Protein AF-A0A9Q4B4J3-F1 (afdb_monomer)

Foldseek 3Di:
DDDDDDDDDDDDPPPPPPPPPPPPVPPPPPQAPLLVVVVVVCVVPVPWKWKQALSWIWTWDPPDDDPDDPVQWAWPDWQQEADDSNDDRHGTHIPPDDGGFIWTDNDPVNQWIWTDPPPDIIITGTDDDD

Structure (mmCIF, N/CA/C/O backbone):
data_AF-A0A9Q4B4J3-F1
#
_entry.id   AF-A0A9Q4B4J3-F1
#
loop_
_atom_site.group_PDB
_atom_site.id
_atom_site.type_symbol
_atom_site.label_atom_id
_atom_site.label_alt_id
_atom_site.label_comp_id
_atom_site.label_asym_id
_atom_site.label_entity_id
_atom_site.label_seq_id
_atom_site.pdbx_PDB_ins_code
_atom_site.Cartn_x
_atom_site.Cartn_y
_atom_site.Cartn_z
_atom_site.occupancy
_atom_site.B_iso_or_equiv
_atom_site.auth_seq_id
_atom_site.auth_comp_id
_atom_site.auth_asym_id
_atom_site.auth_atom_id
_atom_site.pdbx_PDB_model_num
ATOM 1 N N . MET A 1 1 ? 53.260 -66.935 -38.657 1.00 41.00 1 MET A N 1
ATOM 2 C CA . MET A 1 1 ? 53.908 -65.736 -38.081 1.00 41.00 1 MET A CA 1
ATOM 3 C C . MET A 1 1 ? 52.881 -64.609 -38.020 1.00 41.00 1 MET A C 1
ATOM 5 O O . MET A 1 1 ? 52.267 -64.363 -39.042 1.00 41.00 1 MET A O 1
ATOM 9 N N . LYS A 1 2 ? 52.752 -63.966 -36.843 1.00 44.94 2 LYS A N 1
ATOM 10 C CA . LYS A 1 2 ? 52.129 -62.647 -36.547 1.00 44.94 2 LYS A CA 1
ATOM 11 C C . LYS A 1 2 ? 50.600 -62.554 -36.775 1.00 44.94 2 LYS A C 1
ATOM 13 O O . LYS A 1 2 ? 50.148 -62.479 -37.902 1.00 44.94 2 LYS A O 1
ATOM 18 N N . LYS A 1 3 ? 49.765 -62.813 -35.758 1.00 45.50 3 LYS A N 1
ATOM 19 C CA . LYS A 1 3 ? 49.345 -61.945 -34.624 1.00 45.50 3 LYS A CA 1
ATOM 20 C C . LYS A 1 3 ? 48.392 -60.801 -35.029 1.00 45.50 3 LYS A C 1
ATOM 22 O O . LYS A 1 3 ? 48.842 -59.808 -35.576 1.00 45.50 3 LYS A O 1
ATOM 27 N N . THR A 1 4 ? 47.117 -61.000 -34.658 1.00 48.94 4 THR A N 1
ATOM 28 C CA . THR A 1 4 ? 46.182 -60.060 -33.993 1.00 48.94 4 THR A CA 1
ATOM 29 C C . THR A 1 4 ? 46.006 -58.642 -34.547 1.00 48.94 4 THR A C 1
ATOM 31 O O . THR A 1 4 ? 46.937 -57.854 -34.478 1.00 48.94 4 THR A O 1
ATOM 34 N N . LEU A 1 5 ? 44.769 -58.277 -34.898 1.00 48.84 5 LEU A N 1
ATOM 35 C CA . LEU A 1 5 ? 43.902 -57.293 -34.206 1.00 48.84 5 LEU A CA 1
ATOM 36 C C . LEU A 1 5 ? 42.670 -57.056 -35.120 1.00 48.84 5 LEU A C 1
ATOM 38 O O . LEU A 1 5 ? 42.840 -56.869 -36.314 1.00 48.84 5 LEU A O 1
ATOM 42 N N . LEU A 1 6 ? 41.424 -57.291 -34.697 1.00 44.53 6 LEU A N 1
ATOM 43 C CA . LEU A 1 6 ? 40.612 -56.479 -33.777 1.00 44.53 6 LEU A CA 1
ATOM 44 C C . LEU A 1 6 ? 40.018 -55.234 -34.480 1.00 44.53 6 LEU A C 1
ATOM 46 O O . LEU A 1 6 ? 40.695 -54.231 -34.642 1.00 44.53 6 LEU A O 1
ATOM 50 N N . VAL A 1 7 ? 38.714 -55.354 -34.781 1.00 49.62 7 VAL A N 1
ATOM 51 C CA . VAL A 1 7 ? 37.651 -54.342 -34.583 1.00 49.62 7 VAL A CA 1
ATOM 52 C C . VAL A 1 7 ? 37.558 -53.156 -35.552 1.00 49.62 7 VAL A C 1
ATOM 54 O O . VAL A 1 7 ? 38.538 -52.597 -36.019 1.00 49.62 7 VAL A O 1
ATOM 57 N N . SER A 1 8 ? 36.301 -52.726 -35.706 1.00 47.81 8 SER A N 1
ATOM 58 C CA . SER A 1 8 ? 35.853 -51.382 -36.084 1.00 47.81 8 SER A CA 1
ATOM 59 C C . SER A 1 8 ? 35.855 -51.030 -37.563 1.00 47.81 8 SER A C 1
ATOM 61 O O . SER A 1 8 ? 36.868 -50.631 -38.120 1.00 47.81 8 SER A O 1
ATOM 63 N N . CYS A 1 9 ? 34.664 -51.016 -38.158 1.00 49.53 9 CYS A N 1
ATOM 64 C CA . CYS A 1 9 ? 33.992 -49.759 -38.510 1.00 49.53 9 CYS A CA 1
ATOM 65 C C . CYS A 1 9 ? 32.661 -50.081 -39.205 1.00 49.53 9 CYS A C 1
ATOM 67 O O . CYS A 1 9 ? 32.624 -50.856 -40.150 1.00 49.53 9 CYS A O 1
ATOM 69 N N . LEU A 1 10 ? 31.553 -49.605 -38.631 1.00 48.97 10 LEU A N 1
ATOM 70 C CA . LEU A 1 10 ? 30.846 -48.413 -39.125 1.00 48.97 10 LEU A CA 1
ATOM 71 C C . LEU A 1 10 ? 29.947 -48.831 -40.301 1.00 48.97 10 LEU A C 1
ATOM 73 O O . LEU A 1 10 ? 30.428 -49.153 -41.373 1.00 48.97 10 LEU A O 1
ATOM 77 N N . ILE A 1 11 ? 28.636 -48.938 -40.108 1.00 59.81 11 ILE A N 1
ATOM 78 C CA . ILE A 1 11 ? 27.769 -47.770 -40.273 1.00 59.81 11 ILE A CA 1
ATOM 79 C C . ILE A 1 11 ? 26.711 -47.705 -39.168 1.00 59.81 11 ILE A C 1
ATOM 81 O O . ILE A 1 11 ? 25.963 -48.648 -38.915 1.00 59.81 11 ILE A O 1
ATOM 85 N N . LEU A 1 12 ? 26.687 -46.534 -38.532 1.00 51.12 12 LEU A N 1
ATOM 86 C CA . LEU A 1 12 ? 25.677 -46.062 -37.605 1.00 51.12 12 LEU A CA 1
ATOM 87 C C . LEU A 1 12 ? 24.354 -45.840 -38.343 1.00 51.12 12 LEU A C 1
ATOM 89 O O . LEU A 1 12 ? 24.308 -45.129 -39.342 1.00 51.12 12 LEU A O 1
ATOM 93 N N . GLY A 1 13 ? 23.276 -46.369 -37.775 1.00 56.06 13 GLY A N 1
ATOM 94 C CA . GLY A 1 13 ? 21.900 -45.987 -38.078 1.00 56.06 13 GLY A CA 1
ATOM 95 C C . GLY A 1 13 ? 21.178 -45.544 -36.809 1.00 56.06 13 GLY A C 1
ATOM 96 O O . GLY A 1 13 ? 20.092 -46.030 -36.525 1.00 56.06 13 GLY A O 1
ATOM 97 N N . LEU A 1 14 ? 21.806 -44.680 -36.006 1.00 51.66 14 LEU A N 1
ATOM 98 C CA . LEU A 1 14 ? 21.144 -43.973 -34.910 1.00 51.66 14 LEU A CA 1
ATOM 99 C C . LEU A 1 14 ? 20.780 -42.574 -35.406 1.00 51.66 14 LEU A C 1
ATOM 101 O O . LEU A 1 14 ? 21.506 -41.610 -35.185 1.00 51.66 14 LEU A O 1
ATOM 105 N N . LEU A 1 15 ? 19.639 -42.471 -36.084 1.00 50.75 15 LEU A N 1
ATOM 106 C CA . LEU A 1 15 ? 18.914 -41.208 -36.194 1.00 50.75 15 LEU A CA 1
ATOM 107 C C . LEU A 1 15 ? 18.169 -40.980 -34.873 1.00 50.75 15 LEU A C 1
ATOM 109 O O . LEU A 1 15 ? 16.951 -41.106 -34.794 1.00 50.75 15 LEU A O 1
ATOM 113 N N . VAL A 1 16 ? 18.920 -40.660 -33.818 1.00 55.50 16 VAL A N 1
ATOM 114 C CA . VAL A 1 16 ? 18.381 -39.859 -32.717 1.00 55.50 16 VAL A CA 1
ATOM 115 C C . VAL A 1 16 ? 18.402 -38.426 -33.222 1.00 55.50 16 VAL A C 1
ATOM 117 O O . VAL A 1 16 ? 19.441 -37.769 -33.247 1.00 55.50 16 VAL A O 1
ATOM 120 N N . GLY A 1 17 ? 17.251 -37.967 -33.706 1.00 46.19 17 GLY A N 1
ATOM 121 C CA . GLY A 1 17 ? 17.017 -36.549 -33.910 1.00 46.19 17 GLY A CA 1
ATOM 122 C C . GLY A 1 17 ? 17.050 -35.855 -32.554 1.00 46.19 17 GLY A C 1
ATOM 123 O O . GLY A 1 17 ? 16.039 -35.805 -31.860 1.00 46.19 17 GLY A O 1
ATOM 124 N N . CYS A 1 18 ? 18.213 -35.318 -32.185 1.00 53.47 18 CYS A N 1
ATOM 125 C CA . CYS A 1 18 ? 18.294 -34.174 -31.290 1.00 53.47 18 CYS A CA 1
ATOM 126 C C . CYS A 1 18 ? 17.578 -33.016 -31.982 1.00 53.47 18 CYS A C 1
ATOM 128 O O . CYS A 1 18 ? 18.182 -32.306 -32.782 1.00 53.47 18 CYS A O 1
ATOM 130 N N . ASN A 1 19 ? 16.305 -32.797 -31.665 1.00 45.69 19 ASN A N 1
ATOM 131 C CA . ASN A 1 19 ? 15.784 -31.444 -31.740 1.00 45.69 19 ASN A CA 1
ATOM 132 C C . ASN A 1 19 ? 16.121 -30.754 -30.416 1.00 45.69 19 ASN A C 1
ATOM 134 O O . ASN A 1 19 ? 15.272 -30.594 -29.544 1.00 45.69 19 ASN A O 1
ATOM 138 N N . THR A 1 20 ? 17.388 -30.354 -30.274 1.00 54.62 20 THR A N 1
ATOM 139 C CA . THR A 1 20 ? 17.777 -29.240 -29.402 1.00 54.62 20 THR A CA 1
ATOM 140 C C . THR A 1 20 ? 17.283 -27.964 -30.081 1.00 54.62 20 THR A C 1
ATOM 142 O O . THR A 1 20 ? 18.046 -27.164 -30.615 1.00 54.62 20 THR A O 1
ATOM 145 N N . GLY A 1 21 ? 15.962 -27.823 -30.116 1.00 42.78 21 GLY A N 1
ATOM 146 C CA . GLY A 1 21 ? 15.284 -26.563 -30.330 1.00 42.78 21 GLY A CA 1
ATOM 147 C C . GLY A 1 21 ? 15.223 -25.907 -28.971 1.00 42.78 21 GLY A C 1
ATOM 148 O O . GLY A 1 21 ? 14.343 -26.200 -28.173 1.00 42.78 21 GLY A O 1
ATOM 149 N N . ASN A 1 22 ? 16.242 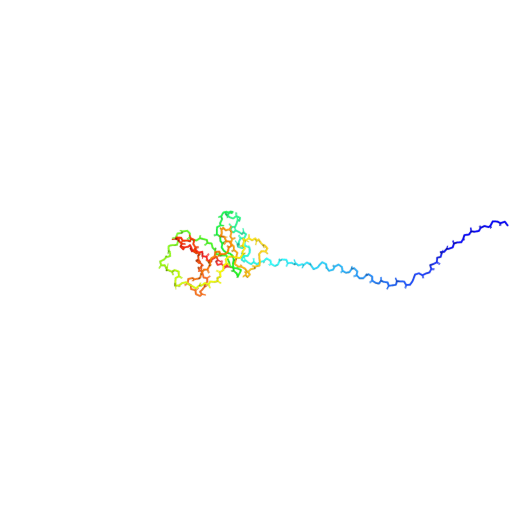-25.109 -28.697 1.00 49.31 22 ASN A N 1
ATOM 150 C CA . ASN A 1 22 ? 16.371 -24.240 -27.549 1.00 49.31 22 ASN A CA 1
ATOM 151 C C . ASN A 1 22 ? 15.170 -23.277 -27.503 1.00 49.31 22 ASN A C 1
ATOM 153 O 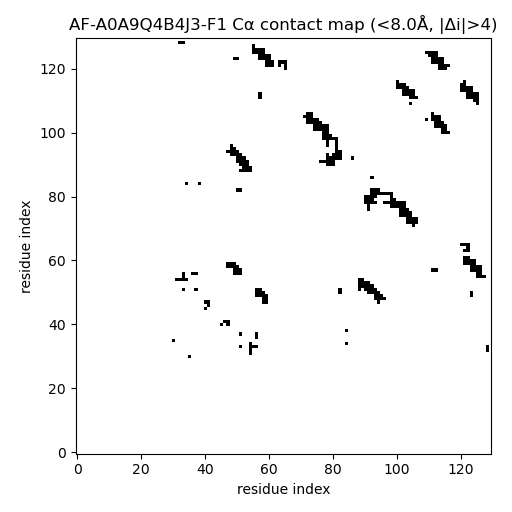O . ASN A 1 22 ? 15.286 -22.128 -27.922 1.00 49.31 22 ASN A O 1
ATOM 157 N N . THR A 1 23 ? 14.019 -23.729 -27.003 1.00 44.62 23 THR A N 1
ATOM 158 C CA . THR A 1 23 ? 12.978 -22.841 -26.490 1.00 44.62 23 THR A CA 1
ATOM 159 C C . THR A 1 23 ? 13.483 -22.355 -25.143 1.00 44.62 23 THR A C 1
ATOM 161 O O . THR A 1 23 ? 13.089 -22.839 -24.085 1.00 44.62 23 THR A O 1
ATOM 164 N N . LYS A 1 24 ? 14.410 -21.395 -25.191 1.00 45.50 24 LYS A N 1
ATOM 165 C CA . LYS A 1 24 ? 14.338 -20.325 -24.210 1.00 45.50 24 LYS A CA 1
ATOM 166 C C . LYS A 1 24 ? 12.973 -19.714 -24.462 1.00 45.50 24 LYS A C 1
ATOM 168 O O . LYS A 1 24 ? 12.780 -19.003 -25.443 1.00 45.50 24 LYS A O 1
ATOM 173 N N . THR A 1 25 ? 12.003 -20.144 -23.671 1.00 41.56 25 THR A N 1
ATOM 174 C CA . THR A 1 25 ? 10.888 -19.285 -23.337 1.00 41.56 25 THR A CA 1
ATOM 175 C C . THR A 1 25 ? 11.576 -18.056 -22.760 1.00 41.56 25 THR A C 1
ATOM 177 O O . THR A 1 25 ? 12.077 -18.094 -21.641 1.00 41.56 25 THR A O 1
ATOM 180 N N . ASP A 1 26 ? 11.775 -17.036 -23.595 1.00 46.72 26 ASP A N 1
ATOM 181 C CA . ASP A 1 26 ? 11.853 -1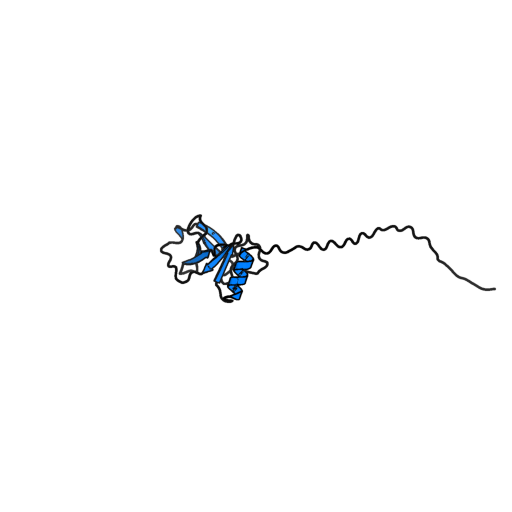5.677 -23.093 1.00 46.72 26 ASP A CA 1
ATOM 182 C C . ASP A 1 26 ? 10.505 -15.483 -22.403 1.00 46.72 26 ASP A C 1
ATOM 184 O O . ASP A 1 26 ? 9.495 -15.169 -23.036 1.00 46.72 26 ASP A O 1
ATOM 188 N N . GLU A 1 27 ? 10.460 -15.818 -21.117 1.00 45.59 27 GLU A N 1
ATOM 189 C CA . GLU A 1 27 ? 9.444 -15.332 -20.202 1.00 45.59 27 GLU A CA 1
ATOM 190 C C . GLU A 1 27 ? 9.706 -13.832 -20.113 1.00 45.59 27 GLU A C 1
ATOM 192 O O . GLU A 1 27 ? 10.431 -13.347 -19.250 1.00 45.59 27 GLU A O 1
ATOM 197 N N . GLY A 1 28 ? 9.247 -13.107 -21.136 1.00 45.44 28 GLY A N 1
ATOM 198 C CA . GLY A 1 28 ? 9.280 -11.660 -21.150 1.00 45.44 28 GLY A CA 1
ATOM 199 C C . GLY A 1 28 ? 8.487 -11.205 -19.943 1.00 45.44 28 GLY A C 1
ATOM 200 O O . GLY A 1 28 ? 7.269 -11.359 -19.930 1.00 45.44 28 GLY A O 1
ATOM 201 N N . VAL A 1 29 ? 9.185 -10.707 -18.924 1.00 55.66 29 VAL A N 1
ATOM 202 C CA . VAL A 1 29 ? 8.565 -10.028 -17.792 1.00 55.66 29 VAL A CA 1
ATOM 203 C C . VAL A 1 29 ? 7.772 -8.873 -18.391 1.00 55.66 29 VAL A C 1
ATOM 205 O O . VAL A 1 29 ? 8.342 -7.914 -18.915 1.00 55.66 29 VAL A O 1
ATOM 208 N N . THR A 1 30 ? 6.451 -9.016 -18.432 1.00 71.19 30 THR A N 1
ATOM 209 C CA . THR A 1 30 ? 5.554 -7.943 -18.843 1.00 71.19 30 THR A CA 1
ATOM 210 C C . THR A 1 30 ? 5.533 -6.935 -17.710 1.00 71.19 30 THR A C 1
ATOM 212 O O . THR A 1 30 ? 4.768 -7.102 -16.768 1.00 71.19 30 THR A O 1
ATOM 215 N N . ILE A 1 31 ? 6.414 -5.936 -17.792 1.00 82.12 31 ILE A N 1
ATOM 216 C CA . ILE A 1 31 ? 6.412 -4.804 -16.868 1.00 82.12 31 ILE A CA 1
ATOM 217 C C . ILE A 1 31 ? 5.110 -4.035 -17.086 1.00 82.12 31 ILE A C 1
ATOM 219 O O . ILE A 1 31 ? 4.788 -3.673 -18.224 1.00 82.12 31 ILE A O 1
ATOM 223 N N . THR A 1 32 ? 4.360 -3.816 -16.015 1.00 90.25 32 THR A N 1
ATOM 224 C CA . THR A 1 32 ? 3.085 -3.099 -16.062 1.00 90.25 32 THR A CA 1
ATOM 225 C C . THR A 1 32 ? 3.248 -1.608 -15.784 1.00 90.25 32 THR A C 1
ATOM 227 O O . THR A 1 32 ? 4.299 -1.156 -15.325 1.00 90.25 32 THR A O 1
ATOM 230 N N . THR A 1 33 ? 2.219 -0.816 -16.089 1.00 91.81 33 THR A N 1
ATOM 231 C CA . THR A 1 33 ? 2.247 0.636 -15.860 1.00 91.81 33 THR A CA 1
ATOM 232 C C . THR A 1 33 ? 2.429 0.950 -14.378 1.00 91.81 33 THR A C 1
ATOM 234 O O . THR A 1 33 ? 3.263 1.785 -14.033 1.00 91.81 33 THR A O 1
ATOM 237 N N . GLY A 1 34 ? 1.725 0.243 -13.493 1.00 93.31 34 GLY A N 1
ATOM 238 C CA . GLY A 1 34 ? 1.858 0.429 -12.055 1.00 93.31 34 GLY A CA 1
ATOM 239 C C . GLY A 1 34 ? 3.249 0.081 -11.533 1.00 93.31 34 GLY A C 1
ATOM 240 O O . GLY A 1 34 ? 3.781 0.818 -10.707 1.00 93.31 34 GLY A O 1
ATOM 241 N N . GLN A 1 35 ? 3.885 -0.971 -12.059 1.00 93.75 35 GLN A N 1
ATOM 242 C CA . GLN A 1 35 ? 5.281 -1.286 -11.732 1.00 93.75 35 GLN A CA 1
ATOM 243 C C . GLN A 1 35 ? 6.230 -0.162 -12.171 1.00 93.75 35 GLN A C 1
ATOM 245 O O . GLN A 1 35 ? 7.112 0.217 -11.409 1.00 93.75 35 GLN A O 1
ATOM 250 N N . ILE A 1 36 ? 6.029 0.428 -13.356 1.00 93.94 36 ILE A N 1
ATOM 251 C CA . ILE A 1 36 ? 6.819 1.592 -13.802 1.00 93.94 36 ILE A CA 1
ATOM 252 C C . ILE A 1 36 ? 6.644 2.762 -12.830 1.00 93.94 36 ILE A C 1
ATOM 254 O O . ILE A 1 36 ? 7.635 3.337 -12.390 1.00 93.94 36 ILE A O 1
ATOM 258 N N . ILE A 1 37 ? 5.405 3.087 -12.451 1.00 95.69 37 ILE A N 1
ATOM 259 C CA . ILE A 1 37 ? 5.116 4.177 -11.508 1.00 95.69 37 ILE A CA 1
ATOM 260 C C . ILE A 1 37 ? 5.769 3.906 -10.147 1.00 95.69 37 ILE A C 1
ATOM 262 O O . ILE A 1 37 ? 6.334 4.821 -9.550 1.00 95.69 37 ILE A O 1
ATOM 266 N N . ALA A 1 38 ? 5.714 2.669 -9.652 1.00 95.62 38 ALA A N 1
ATOM 267 C CA . ALA A 1 38 ? 6.309 2.289 -8.375 1.00 95.62 38 ALA A CA 1
ATOM 268 C C . ALA A 1 38 ? 7.834 2.478 -8.381 1.00 95.62 38 ALA A C 1
ATOM 270 O O . ALA A 1 38 ? 8.382 3.077 -7.453 1.00 95.62 38 ALA A O 1
ATOM 271 N N . GLU A 1 39 ? 8.511 2.043 -9.449 1.00 95.19 39 GLU A N 1
ATOM 272 C CA . GLU A 1 39 ? 9.950 2.273 -9.623 1.00 95.19 39 GLU A CA 1
ATOM 273 C C . GLU A 1 39 ? 10.271 3.771 -9.733 1.00 95.19 39 GLU A C 1
ATOM 275 O O . GLU A 1 39 ? 11.204 4.245 -9.089 1.00 95.19 39 GLU A O 1
ATOM 280 N N . GLU A 1 40 ? 9.465 4.553 -10.458 1.00 95.38 40 GLU A N 1
ATOM 281 C CA . GLU A 1 40 ? 9.633 6.010 -10.526 1.00 95.38 40 GLU A CA 1
ATOM 282 C C . GLU A 1 40 ? 9.499 6.675 -9.145 1.00 95.38 40 GLU A C 1
ATOM 284 O O . GLU A 1 40 ? 10.267 7.586 -8.827 1.00 95.38 40 GLU A O 1
ATOM 289 N N . GLN A 1 41 ? 8.567 6.224 -8.295 1.00 96.38 41 GLN A N 1
ATOM 290 C CA . GLN A 1 41 ? 8.451 6.739 -6.925 1.00 96.38 41 GLN A CA 1
ATOM 291 C C . GLN A 1 41 ? 9.696 6.420 -6.088 1.00 96.38 41 GLN A C 1
ATOM 293 O O . GLN A 1 41 ? 10.165 7.291 -5.351 1.00 96.38 41 GLN A O 1
ATOM 298 N N . LEU A 1 42 ? 10.258 5.214 -6.218 1.00 96.50 42 LEU A N 1
ATOM 299 C CA . LEU A 1 42 ? 11.493 4.818 -5.529 1.00 96.50 42 LEU A CA 1
ATOM 300 C C . LEU A 1 42 ? 12.713 5.602 -6.025 1.00 96.50 42 LEU A C 1
ATOM 302 O O . LEU A 1 42 ? 13.560 5.990 -5.217 1.00 96.50 42 LEU A O 1
ATOM 306 N N . ASP A 1 43 ? 12.791 5.875 -7.326 1.00 96.75 43 ASP A N 1
ATOM 307 C CA . ASP A 1 43 ? 13.855 6.682 -7.928 1.00 96.75 43 ASP A CA 1
ATOM 308 C C . ASP A 1 43 ? 13.789 8.147 -7.469 1.00 96.75 43 ASP A C 1
ATOM 310 O O . ASP A 1 43 ? 14.823 8.782 -7.231 1.00 96.75 43 ASP A O 1
ATOM 314 N N . LEU A 1 44 ? 12.578 8.695 -7.323 1.00 96.12 44 LEU A N 1
ATOM 315 C CA . LEU A 1 44 ? 12.357 10.048 -6.806 1.00 96.12 44 LEU A CA 1
ATOM 316 C C . LEU A 1 44 ? 12.668 10.147 -5.309 1.00 96.12 44 LEU A C 1
ATOM 318 O O . LEU A 1 44 ? 13.272 11.128 -4.864 1.00 96.12 44 LEU A O 1
ATOM 322 N N . ASN A 1 45 ? 12.249 9.152 -4.529 1.00 96.19 45 ASN A N 1
ATOM 323 C CA . ASN A 1 45 ? 12.477 9.074 -3.095 1.00 96.19 45 ASN A CA 1
ATOM 324 C C . ASN A 1 45 ? 12.566 7.610 -2.646 1.00 96.19 45 ASN A C 1
ATOM 326 O O . ASN A 1 45 ? 11.548 6.952 -2.462 1.00 96.19 45 ASN A O 1
ATOM 330 N N . SER A 1 46 ? 13.773 7.128 -2.340 1.00 95.44 46 SER A N 1
ATOM 331 C CA . SER A 1 46 ? 13.983 5.742 -1.893 1.00 95.44 46 SER A CA 1
ATOM 332 C C . SER A 1 46 ? 13.305 5.403 -0.559 1.00 95.44 46 SER A C 1
ATOM 334 O O . SER A 1 46 ? 13.193 4.235 -0.195 1.00 95.44 46 SER A O 1
ATOM 336 N N . GLU A 1 47 ? 12.887 6.417 0.200 1.00 95.94 47 GLU A N 1
ATOM 337 C CA . GLU A 1 47 ? 12.178 6.261 1.469 1.00 95.94 47 GLU A CA 1
ATOM 338 C C . GLU A 1 47 ? 10.659 6.417 1.329 1.00 95.94 47 GLU A C 1
ATOM 340 O O . GLU A 1 47 ? 9.969 6.444 2.347 1.00 95.94 47 GLU A O 1
ATOM 345 N N . VAL A 1 48 ? 10.130 6.512 0.104 1.00 96.62 48 VAL A N 1
ATOM 346 C CA . VAL A 1 48 ? 8.686 6.606 -0.134 1.00 96.62 48 VAL A CA 1
ATOM 347 C C . VAL A 1 48 ? 7.948 5.420 0.497 1.00 96.62 48 VAL A C 1
ATOM 349 O O . VAL A 1 48 ? 8.353 4.260 0.368 1.00 96.62 48 VAL A O 1
ATOM 352 N N . ASP A 1 49 ? 6.855 5.725 1.192 1.00 97.44 49 ASP A N 1
ATOM 353 C CA . ASP A 1 49 ? 5.922 4.731 1.707 1.00 97.44 49 ASP A CA 1
ATOM 354 C C . ASP A 1 49 ? 4.735 4.615 0.748 1.00 97.44 49 ASP A C 1
ATOM 356 O O . ASP A 1 49 ? 3.973 5.572 0.569 1.00 97.44 49 ASP A O 1
ATOM 360 N N . PHE A 1 50 ? 4.600 3.457 0.107 1.00 98.19 50 PHE A N 1
ATOM 361 C CA . PHE A 1 50 ? 3.464 3.162 -0.751 1.00 98.19 50 PHE A CA 1
ATOM 362 C C . PHE A 1 50 ? 2.978 1.728 -0.595 1.00 98.19 50 PHE A C 1
ATOM 364 O O . PHE A 1 50 ? 3.706 0.836 -0.152 1.00 98.19 50 PHE A O 1
ATOM 371 N N . ILE A 1 51 ? 1.740 1.524 -1.038 1.00 98.25 51 ILE A N 1
ATOM 372 C CA . ILE A 1 51 ? 1.116 0.225 -1.266 1.00 98.25 51 ILE A CA 1
ATOM 373 C C . ILE A 1 51 ? 1.004 0.022 -2.776 1.00 98.25 51 ILE A C 1
ATOM 375 O O . ILE A 1 51 ? 0.589 0.930 -3.492 1.00 98.25 51 ILE A O 1
ATOM 379 N N . PHE A 1 52 ? 1.356 -1.160 -3.263 1.00 97.62 52 PHE A N 1
ATOM 380 C CA . PHE A 1 52 ? 1.115 -1.585 -4.635 1.00 97.62 52 PHE A CA 1
ATOM 381 C C . PHE A 1 52 ? 0.077 -2.704 -4.634 1.00 97.62 52 PHE A C 1
ATOM 383 O O . PHE A 1 52 ? 0.242 -3.705 -3.929 1.00 97.62 52 PHE A O 1
ATOM 390 N N . TYR A 1 53 ? -1.011 -2.506 -5.379 1.00 96.31 53 TYR A N 1
ATOM 391 C CA . TYR A 1 53 ? -2.120 -3.456 -5.442 1.00 96.31 53 TYR A CA 1
ATOM 392 C C . TYR A 1 53 ? -2.943 -3.303 -6.718 1.00 96.31 53 TYR A C 1
ATOM 394 O O . TYR A 1 53 ? -3.354 -2.197 -7.065 1.00 96.31 53 TYR A O 1
ATOM 402 N N . ASN A 1 54 ? -3.232 -4.423 -7.383 1.00 93.94 54 ASN A N 1
ATOM 403 C CA . ASN A 1 54 ? -3.957 -4.492 -8.654 1.00 93.94 54 ASN A CA 1
ATOM 404 C C . ASN A 1 54 ? -3.408 -3.519 -9.705 1.00 93.94 54 ASN A C 1
ATOM 406 O O . ASN A 1 54 ? -4.175 -2.856 -10.397 1.00 93.94 54 ASN A O 1
ATOM 410 N N . ASP A 1 55 ? -2.079 -3.454 -9.814 1.00 93.62 55 ASP A N 1
ATOM 411 C CA . ASP A 1 55 ? -1.364 -2.556 -10.731 1.00 93.62 55 ASP A CA 1
ATOM 412 C C . ASP A 1 55 ? -1.532 -1.052 -10.431 1.00 93.62 55 ASP A C 1
ATOM 414 O O . ASP A 1 55 ? -1.247 -0.206 -11.270 1.00 93.62 55 ASP A O 1
ATOM 418 N N . VAL A 1 56 ? -1.966 -0.695 -9.219 1.00 95.75 56 VAL A N 1
ATOM 419 C CA . VAL A 1 56 ? -2.101 0.696 -8.765 1.00 95.75 56 VAL A CA 1
ATOM 420 C C . VAL A 1 56 ? -1.129 0.968 -7.621 1.00 95.75 56 VAL A C 1
ATOM 422 O O . VAL A 1 56 ? -0.995 0.161 -6.698 1.00 95.75 56 VAL A O 1
ATOM 425 N N . VAL A 1 57 ? -0.469 2.127 -7.671 1.00 97.44 57 VAL A N 1
ATOM 426 C CA . VAL A 1 57 ? 0.424 2.625 -6.615 1.00 97.44 57 VAL A CA 1
ATOM 427 C C . VAL A 1 57 ? -0.333 3.621 -5.748 1.00 97.44 57 VAL A C 1
ATOM 429 O O . VAL A 1 57 ? -0.863 4.605 -6.257 1.00 97.44 57 VAL A O 1
ATOM 432 N N . TYR A 1 58 ? -0.354 3.390 -4.440 1.00 97.62 58 TYR A N 1
ATOM 433 C CA . TYR A 1 58 ? -0.982 4.261 -3.452 1.00 97.62 58 TYR A CA 1
ATOM 434 C C . TYR A 1 58 ? 0.086 4.834 -2.531 1.00 97.62 58 TYR A C 1
ATOM 436 O O . TYR A 1 58 ? 0.680 4.084 -1.761 1.00 97.62 58 TYR A O 1
ATOM 444 N N . VAL A 1 59 ? 0.329 6.141 -2.574 1.00 9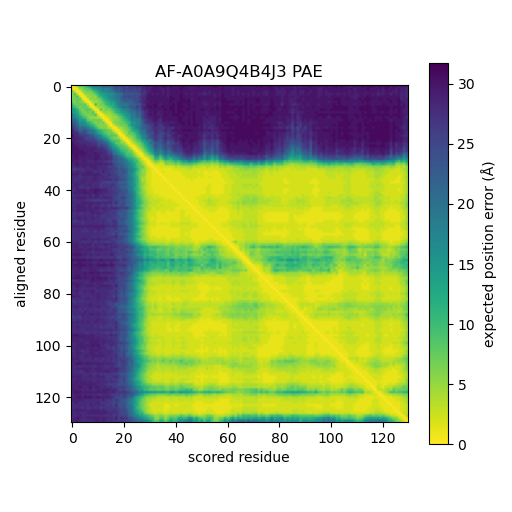7.69 59 VAL A N 1
ATOM 445 C CA . VAL A 1 59 ? 1.388 6.789 -1.779 1.00 97.69 59 VAL A CA 1
ATOM 446 C C . VAL A 1 59 ? 0.816 7.382 -0.500 1.00 97.69 59 VAL A C 1
ATOM 448 O O . VAL A 1 59 ? -0.282 7.942 -0.511 1.00 97.69 59 VAL A O 1
ATOM 451 N N . LEU A 1 60 ? 1.559 7.269 0.603 1.00 96.94 60 LEU A N 1
ATOM 452 C CA . LEU A 1 60 ? 1.194 7.852 1.891 1.00 96.94 60 LEU A CA 1
ATOM 453 C C . LEU A 1 60 ? 0.921 9.360 1.764 1.00 96.94 60 LEU A C 1
ATOM 455 O O . LEU A 1 60 ? 1.784 10.136 1.355 1.00 96.94 60 LEU A O 1
ATOM 459 N N . SER A 1 61 ? -0.273 9.778 2.175 1.00 95.19 61 SER A N 1
ATOM 460 C CA . SER A 1 61 ? -0.707 11.174 2.206 1.00 95.19 61 SER A CA 1
ATOM 461 C C . SER A 1 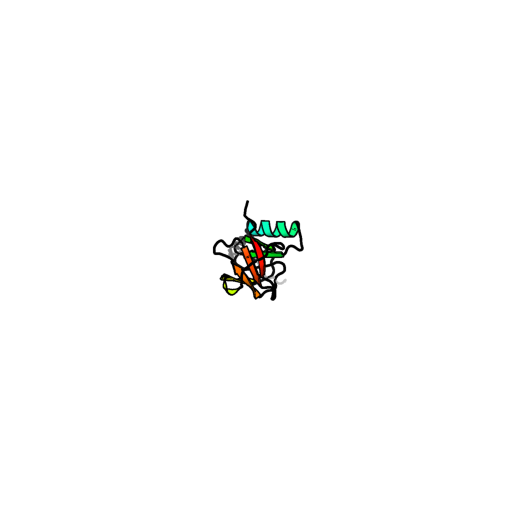61 ? -0.578 11.703 3.639 1.00 95.19 61 SER A C 1
ATOM 463 O O . SER A 1 61 ? -1.503 11.595 4.444 1.00 95.19 61 SER A O 1
ATOM 465 N N . GLU A 1 62 ? 0.605 12.227 3.989 1.00 87.00 62 GLU A N 1
ATOM 466 C CA . GLU A 1 62 ? 0.949 12.633 5.367 1.00 87.00 62 GLU A CA 1
ATOM 467 C C . GLU A 1 62 ? 0.042 13.736 5.937 1.00 87.00 62 GLU A C 1
ATOM 469 O O . GLU A 1 62 ? -0.134 13.828 7.151 1.00 87.00 62 GLU A O 1
ATOM 474 N N . GLU A 1 63 ? -0.537 14.570 5.071 1.00 84.88 63 GLU A N 1
ATOM 475 C CA . GLU A 1 63 ? -1.361 15.721 5.461 1.00 84.88 63 GLU A CA 1
ATOM 476 C C . GLU A 1 63 ? -2.866 15.399 5.513 1.00 84.88 63 GLU A C 1
ATOM 478 O O . GLU A 1 63 ? -3.671 16.249 5.902 1.00 84.88 63 GLU A O 1
ATOM 483 N N . LYS A 1 64 ? -3.277 14.186 5.120 1.00 84.94 64 LYS A N 1
ATOM 484 C CA . LYS A 1 64 ? -4.692 13.811 5.040 1.00 84.94 64 LYS A CA 1
ATOM 485 C C . LYS A 1 64 ? -5.213 13.326 6.388 1.00 84.94 64 LYS A C 1
ATOM 487 O O . LYS A 1 64 ? -5.053 12.166 6.761 1.00 84.94 64 LYS A O 1
ATOM 492 N N . GLU A 1 65 ? -5.909 14.211 7.095 1.00 80.69 65 GLU A N 1
ATOM 493 C CA . GLU A 1 65 ? -6.658 13.842 8.297 1.00 80.69 65 GLU A CA 1
ATOM 494 C C . GLU A 1 65 ? -7.920 13.041 7.938 1.00 80.69 65 GLU A C 1
ATOM 496 O O . GLU A 1 65 ? -8.772 13.479 7.162 1.00 80.69 65 GLU A O 1
ATOM 501 N N . LEU A 1 66 ? -8.055 11.852 8.530 1.00 85.00 66 LEU A N 1
ATOM 502 C CA . LEU A 1 66 ? -9.225 10.993 8.369 1.00 85.00 66 LEU A CA 1
ATOM 503 C C . LEU A 1 66 ? -10.183 11.174 9.551 1.00 85.00 66 LEU A C 1
ATOM 505 O O . LEU A 1 66 ? -9.938 10.681 10.649 1.00 85.00 66 LEU A O 1
ATOM 509 N N . GLU A 1 67 ? -11.334 11.804 9.316 1.00 79.12 67 GLU A N 1
ATOM 510 C CA . GLU A 1 67 ? -12.424 11.906 10.304 1.00 79.12 67 GLU A CA 1
ATOM 511 C C . GLU A 1 67 ? -13.327 10.652 10.315 1.00 79.12 67 GLU A C 1
ATOM 513 O O . GLU A 1 67 ? -14.556 10.726 10.427 1.00 79.12 67 GLU A O 1
ATOM 518 N N . LEU A 1 68 ? -12.732 9.470 10.152 1.00 79.69 68 LEU A N 1
ATOM 519 C CA . LEU A 1 68 ? -13.442 8.195 10.045 1.00 79.69 68 LEU A CA 1
ATOM 520 C C . LEU A 1 68 ? -13.009 7.233 11.151 1.00 79.69 68 LEU A C 1
ATOM 522 O O . LEU A 1 68 ? -11.864 7.225 11.593 1.00 79.69 68 LEU A O 1
ATOM 526 N N . THR A 1 69 ? -13.946 6.396 11.596 1.00 79.44 69 THR A N 1
ATOM 527 C CA . THR A 1 69 ? -13.650 5.265 12.480 1.00 79.44 69 THR A CA 1
ATOM 528 C C . THR A 1 69 ? -13.494 3.998 11.646 1.00 79.44 69 THR A C 1
ATOM 530 O O . THR A 1 69 ? -14.173 3.839 10.634 1.00 79.44 69 THR A O 1
ATOM 533 N N . LYS A 1 70 ? -12.639 3.070 12.100 1.00 74.44 70 LYS A N 1
ATOM 534 C CA . LYS A 1 70 ? -12.376 1.775 11.434 1.00 74.44 70 LYS A CA 1
ATOM 535 C C . LYS A 1 70 ? -13.647 1.006 11.064 1.00 74.44 70 LYS A C 1
ATOM 537 O O . LYS A 1 70 ? -13.694 0.352 10.039 1.00 74.44 70 LYS A O 1
ATOM 542 N N . GLU A 1 71 ? -14.690 1.129 11.882 1.00 81.31 71 GLU A N 1
ATOM 543 C CA . GLU A 1 71 ? -15.987 0.463 11.699 1.00 81.31 71 GLU A CA 1
ATOM 544 C C . GLU A 1 71 ? -16.745 0.893 10.431 1.00 81.31 71 GLU A C 1
ATOM 546 O O . GLU A 1 71 ? -17.732 0.256 10.072 1.00 81.31 71 GLU A O 1
ATOM 551 N N . LYS A 1 72 ? -16.335 1.994 9.792 1.00 82.94 72 LYS A N 1
ATOM 552 C CA . LYS A 1 72 ? -16.941 2.521 8.562 1.00 82.94 72 LYS A CA 1
ATOM 553 C C . LYS A 1 72 ? -16.135 2.202 7.304 1.00 82.94 72 LYS A C 1
ATOM 555 O O . LYS A 1 72 ? -16.496 2.704 6.247 1.00 82.94 72 LYS A O 1
ATOM 560 N N . LEU A 1 73 ? -15.035 1.467 7.435 1.00 89.50 73 LEU A N 1
ATOM 561 C CA . LEU A 1 73 ? -14.152 1.133 6.327 1.00 89.50 73 LEU A CA 1
ATOM 562 C C . LEU A 1 73 ? -14.354 -0.325 5.924 1.00 89.50 73 LEU A C 1
ATOM 564 O O . LEU A 1 73 ? -14.573 -1.183 6.782 1.00 89.50 73 LEU A O 1
ATOM 568 N N . ASP A 1 74 ? -14.219 -0.595 4.632 1.00 92.31 74 ASP A N 1
ATOM 569 C CA . ASP A 1 74 ? -14.296 -1.950 4.098 1.00 92.31 74 ASP A CA 1
ATOM 570 C C . ASP A 1 74 ? -12.893 -2.558 4.031 1.00 92.31 74 ASP A C 1
ATOM 572 O O . ASP A 1 74 ? -11.965 -1.954 3.492 1.00 92.31 74 ASP A O 1
ATOM 576 N N . GLU A 1 75 ? -12.708 -3.745 4.612 1.00 94.94 75 GLU A N 1
ATOM 577 C CA . GLU A 1 75 ? -11.426 -4.456 4.556 1.00 94.94 75 GLU A CA 1
ATOM 578 C C . GLU A 1 75 ? -11.156 -4.927 3.121 1.00 94.94 75 GLU A C 1
ATOM 580 O O . GLU A 1 75 ? -11.926 -5.702 2.553 1.00 94.94 75 GLU A O 1
ATOM 585 N N . VAL A 1 76 ? -10.039 -4.472 2.551 1.00 95.25 76 VAL A N 1
ATOM 586 C CA . VAL A 1 76 ? -9.545 -4.900 1.233 1.00 95.25 76 VAL A CA 1
ATOM 587 C C . VAL A 1 76 ? -8.713 -6.168 1.385 1.00 95.25 76 VAL A C 1
ATOM 589 O O . VAL A 1 76 ? -8.817 -7.094 0.583 1.00 95.25 76 VAL A O 1
ATOM 592 N N . GLY A 1 77 ? -7.893 -6.220 2.433 1.00 96.00 77 GLY A N 1
ATOM 593 C CA . GLY A 1 77 ? -7.028 -7.353 2.717 1.00 96.00 77 GLY A CA 1
ATOM 594 C C . GLY A 1 77 ? -5.907 -6.982 3.673 1.00 96.00 77 GLY A C 1
ATOM 595 O O . GLY A 1 77 ? -6.039 -6.084 4.507 1.00 96.00 77 GLY A O 1
ATOM 596 N N . LYS A 1 78 ? -4.785 -7.688 3.560 1.00 97.75 78 LYS A N 1
ATOM 597 C CA . LYS A 1 78 ? -3.594 -7.462 4.382 1.00 97.75 78 LYS A CA 1
ATOM 598 C C . LYS A 1 78 ? -2.365 -7.388 3.506 1.00 97.75 78 LYS A C 1
ATOM 600 O O . LYS A 1 78 ? -2.335 -8.055 2.482 1.00 97.75 78 LYS A O 1
ATOM 605 N N . ILE A 1 79 ? -1.358 -6.637 3.938 1.00 98.12 79 ILE A N 1
ATOM 606 C CA . ILE A 1 79 ? -0.043 -6.661 3.295 1.00 98.12 79 ILE A CA 1
ATOM 607 C C . ILE A 1 79 ? 0.504 -8.088 3.344 1.00 98.12 79 ILE A C 1
ATOM 609 O O . ILE A 1 79 ? 0.610 -8.684 4.417 1.00 98.12 79 ILE A O 1
ATOM 613 N N . GLU A 1 80 ? 0.821 -8.636 2.180 1.00 98.06 80 GLU A N 1
ATOM 614 C CA . GLU A 1 80 ? 1.284 -10.013 2.013 1.00 98.06 80 GLU A CA 1
ATOM 615 C C . GLU A 1 80 ? 2.803 -10.096 1.897 1.00 98.06 80 GLU A C 1
ATOM 617 O O . GLU A 1 80 ? 3.387 -11.101 2.287 1.00 98.06 80 GLU A O 1
ATOM 622 N N . THR A 1 81 ? 3.441 -9.052 1.364 1.00 97.81 81 THR A N 1
ATOM 623 C CA . THR A 1 81 ? 4.889 -9.013 1.140 1.00 97.81 81 THR A CA 1
ATOM 624 C C . THR A 1 81 ? 5.411 -7.582 1.091 1.00 97.81 81 THR A C 1
ATOM 626 O O . THR A 1 81 ? 4.672 -6.634 0.815 1.00 97.81 81 THR A O 1
ATOM 629 N N . GLN A 1 82 ? 6.717 -7.426 1.292 1.00 97.81 82 GLN A N 1
ATOM 630 C CA . GLN A 1 82 ? 7.410 -6.207 0.882 1.00 97.81 82 GLN A CA 1
ATOM 631 C C . GLN A 1 82 ? 7.418 -6.082 -0.645 1.00 97.81 82 GLN A C 1
ATOM 633 O O . GLN A 1 82 ? 7.521 -7.087 -1.356 1.00 97.81 82 GLN A O 1
ATOM 638 N N . TYR A 1 83 ? 7.313 -4.851 -1.138 1.00 97.12 83 TYR A N 1
ATOM 639 C CA . TYR A 1 83 ? 7.344 -4.556 -2.564 1.00 97.12 83 TYR A CA 1
ATOM 640 C C . TYR A 1 83 ? 8.721 -4.865 -3.169 1.00 97.12 83 TYR A C 1
ATOM 642 O O . TYR A 1 83 ? 9.765 -4.505 -2.619 1.00 97.12 83 TYR A O 1
ATOM 650 N N . THR A 1 84 ? 8.701 -5.496 -4.341 1.00 94.25 84 THR A N 1
ATOM 651 C CA . THR A 1 84 ? 9.831 -5.626 -5.264 1.00 94.25 84 THR A CA 1
ATOM 652 C C . THR A 1 84 ? 9.308 -5.462 -6.690 1.00 94.25 84 THR A C 1
ATOM 654 O O . THR A 1 84 ? 8.132 -5.707 -6.949 1.00 94.25 84 THR A O 1
ATOM 657 N N . SER A 1 85 ? 10.177 -5.122 -7.642 1.00 88.19 85 SER A N 1
ATOM 658 C CA . SER A 1 85 ? 9.805 -4.988 -9.060 1.00 88.19 85 SER A CA 1
ATOM 659 C C . SER A 1 85 ? 9.307 -6.286 -9.717 1.00 88.19 85 SER A C 1
ATOM 661 O O . SER A 1 85 ? 8.788 -6.258 -10.829 1.00 88.19 85 SER A O 1
ATOM 663 N N . GLU A 1 86 ? 9.454 -7.426 -9.038 1.00 89.56 86 GLU A N 1
ATOM 664 C CA . GLU A 1 86 ? 9.012 -8.748 -9.495 1.00 89.56 86 GLU A CA 1
ATOM 665 C C . GLU A 1 86 ? 7.746 -9.233 -8.765 1.00 89.56 86 GLU A C 1
ATOM 667 O O . GLU A 1 86 ? 7.344 -10.386 -8.936 1.00 89.56 86 GLU A O 1
ATOM 672 N N . VAL A 1 87 ? 7.132 -8.394 -7.921 1.00 90.69 87 VAL A N 1
ATOM 673 C CA . VAL A 1 87 ? 5.936 -8.776 -7.162 1.00 90.69 87 VAL A CA 1
ATOM 674 C C . VAL A 1 87 ? 4.742 -9.008 -8.092 1.00 90.69 87 VAL A C 1
ATOM 676 O O . VAL A 1 87 ? 4.542 -8.288 -9.070 1.00 90.69 87 VAL A O 1
ATOM 679 N N . ASP A 1 88 ? 3.933 -10.022 -7.776 1.00 90.50 88 ASP A N 1
ATOM 680 C CA . ASP A 1 88 ? 2.664 -10.262 -8.463 1.00 90.50 88 ASP A CA 1
ATOM 681 C C . ASP A 1 88 ? 1.697 -9.109 -8.164 1.00 90.50 88 ASP A C 1
ATOM 683 O O . ASP A 1 88 ? 1.416 -8.803 -7.006 1.00 90.50 88 ASP A O 1
ATOM 687 N N . ASN A 1 89 ? 1.171 -8.486 -9.219 1.00 88.06 89 ASN A N 1
ATOM 688 C CA . ASN A 1 89 ? 0.300 -7.314 -9.128 1.00 88.06 89 ASN A CA 1
ATOM 689 C C . ASN A 1 89 ? -0.986 -7.556 -8.331 1.00 88.06 89 ASN A C 1
ATOM 691 O O . ASN A 1 89 ? -1.604 -6.595 -7.880 1.00 88.06 89 ASN A O 1
ATOM 695 N N . SER A 1 90 ? -1.419 -8.807 -8.182 1.00 89.44 90 SER A N 1
ATOM 696 C CA . SER A 1 90 ? -2.599 -9.153 -7.388 1.00 89.44 90 SER A CA 1
ATOM 697 C C . SER A 1 90 ? -2.338 -9.182 -5.881 1.00 89.44 90 SER A C 1
ATOM 699 O O . SER A 1 90 ? -3.298 -9.181 -5.111 1.00 89.44 90 SER A O 1
ATOM 701 N N . LEU A 1 91 ? -1.073 -9.188 -5.452 1.00 95.19 91 LEU A N 1
ATOM 702 C CA . LEU A 1 91 ? -0.706 -9.186 -4.041 1.00 95.19 91 LEU A CA 1
ATOM 703 C C . LEU A 1 91 ? -0.702 -7.764 -3.493 1.00 95.19 91 LEU A C 1
ATOM 705 O O . LEU A 1 91 ? -0.180 -6.836 -4.112 1.00 95.19 91 LEU A O 1
ATOM 709 N N . LEU A 1 92 ? -1.232 -7.605 -2.282 1.00 97.38 92 LEU A N 1
ATOM 710 C CA . LEU A 1 92 ? -1.033 -6.385 -1.505 1.00 97.38 92 LEU A CA 1
ATOM 711 C C . LEU A 1 92 ? 0.420 -6.339 -1.040 1.00 97.38 92 LEU A C 1
ATOM 713 O O . LEU A 1 92 ? 0.824 -7.097 -0.157 1.00 97.38 92 LEU A O 1
ATOM 717 N N . SER A 1 93 ? 1.205 -5.438 -1.616 1.00 98.06 93 SER A N 1
ATOM 718 C CA . SER A 1 93 ? 2.603 -5.243 -1.236 1.00 98.06 93 SER A CA 1
ATOM 719 C C . SER A 1 93 ? 2.867 -3.807 -0.817 1.00 98.06 93 SER A C 1
ATOM 721 O O . SER A 1 93 ? 2.143 -2.900 -1.217 1.00 98.06 93 SER A O 1
ATOM 723 N N . ALA A 1 94 ? 3.870 -3.590 0.028 1.00 98.00 94 ALA A N 1
ATOM 724 C CA . ALA A 1 94 ? 4.208 -2.256 0.515 1.00 98.00 94 ALA A CA 1
ATOM 725 C C . ALA A 1 94 ? 5.712 -2.079 0.704 1.00 98.00 94 ALA A C 1
ATOM 727 O O . ALA A 1 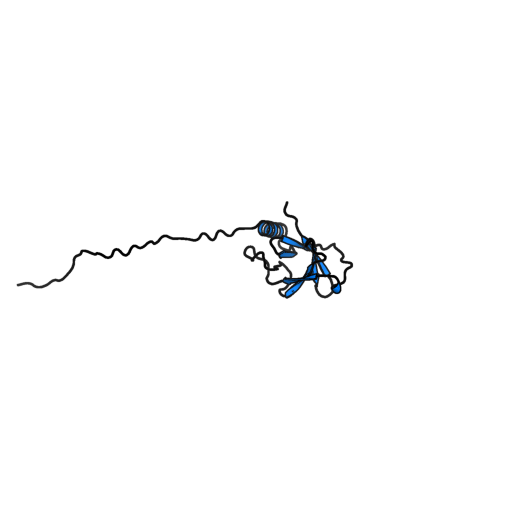94 ? 6.443 -3.056 0.849 1.00 98.00 94 ALA A O 1
ATOM 728 N N . THR A 1 95 ? 6.182 -0.835 0.718 1.00 97.88 95 THR A N 1
ATOM 729 C CA . THR A 1 95 ? 7.609 -0.537 0.925 1.00 97.88 95 THR A CA 1
ATOM 730 C C . THR A 1 95 ? 8.006 -0.408 2.393 1.00 97.88 95 THR A C 1
ATOM 732 O O . THR A 1 95 ? 9.164 -0.663 2.728 1.00 97.88 95 THR A O 1
ATOM 735 N N . LYS A 1 96 ? 7.090 0.038 3.266 1.00 96.62 96 LYS A N 1
ATOM 736 C CA . LYS A 1 96 ? 7.384 0.304 4.690 1.00 96.62 96 LYS A CA 1
ATOM 737 C C . LYS A 1 96 ? 6.413 -0.357 5.670 1.00 96.62 96 LYS A C 1
ATOM 739 O O . LYS A 1 96 ? 6.709 -0.395 6.862 1.00 96.62 96 LYS A O 1
ATOM 744 N N . LEU A 1 97 ? 5.268 -0.856 5.204 1.00 96.44 97 LEU A N 1
ATOM 745 C CA . LEU A 1 97 ? 4.284 -1.519 6.062 1.00 96.44 97 LEU A CA 1
ATOM 746 C C . LEU A 1 97 ? 4.680 -2.965 6.347 1.00 96.44 97 LEU A C 1
ATOM 748 O O . LEU A 1 97 ? 5.141 -3.672 5.454 1.00 96.44 97 LEU A O 1
ATOM 752 N N . ASP A 1 98 ? 4.438 -3.415 7.575 1.00 95.81 98 ASP A N 1
ATOM 753 C CA . ASP A 1 98 ? 4.684 -4.797 7.972 1.00 95.81 98 ASP A CA 1
ATOM 754 C C . ASP A 1 98 ? 3.708 -5.769 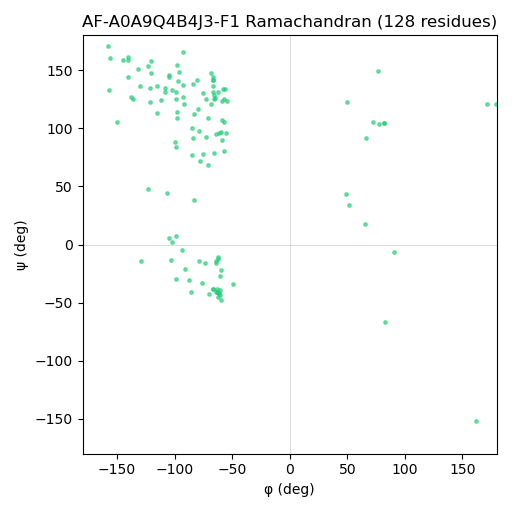7.286 1.00 95.81 98 ASP A C 1
ATOM 756 O O . ASP A 1 98 ? 2.531 -5.470 7.060 1.00 95.81 98 ASP A O 1
ATOM 760 N N . GLU A 1 99 ? 4.180 -6.987 7.011 1.00 96.69 99 GLU A N 1
ATOM 761 C CA . GLU A 1 99 ? 3.307 -8.080 6.579 1.00 96.69 99 GLU A CA 1
ATOM 762 C C . GLU A 1 99 ? 2.221 -8.347 7.634 1.00 96.69 99 GLU A C 1
ATOM 764 O O . GLU A 1 99 ? 2.478 -8.444 8.837 1.00 96.69 99 GLU A O 1
ATOM 769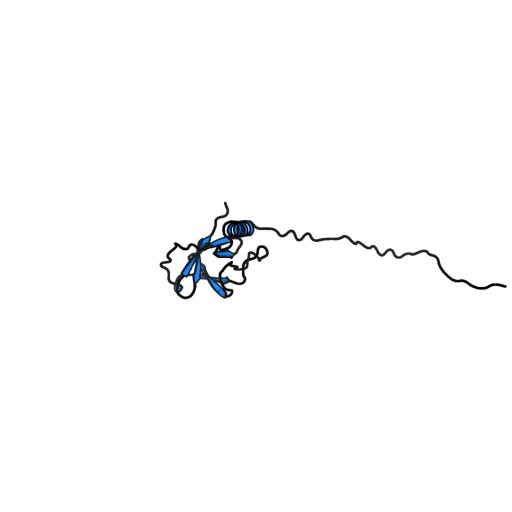 N N . GLY A 1 100 ? 0.980 -8.483 7.177 1.00 96.56 100 GLY A N 1
ATOM 770 C CA . GLY A 1 100 ? -0.196 -8.652 8.022 1.00 96.56 100 GLY A CA 1
ATOM 771 C C . GLY A 1 100 ? -0.890 -7.351 8.430 1.00 96.56 100 GLY A C 1
ATOM 772 O O . GLY A 1 100 ? -1.979 -7.440 9.007 1.00 96.56 100 GLY A O 1
ATOM 773 N N . SER A 1 101 ? -0.337 -6.173 8.112 1.00 96.00 101 SER A N 1
ATOM 774 C CA . SER A 1 101 ? -1.041 -4.893 8.266 1.00 96.00 101 SER A CA 1
ATOM 775 C C . SER A 1 101 ? -2.346 -4.900 7.471 1.00 96.00 101 SER A C 1
ATOM 777 O O . SER A 1 101 ? -2.339 -5.164 6.270 1.00 96.00 101 SER A O 1
ATOM 779 N N . THR A 1 102 ? -3.470 -4.620 8.138 1.00 96.06 102 THR A N 1
ATOM 780 C CA . THR A 1 102 ? -4.784 -4.579 7.483 1.00 96.06 102 THR A CA 1
ATOM 781 C C . THR A 1 102 ? -4.939 -3.306 6.662 1.00 96.06 102 THR A C 1
ATOM 783 O O . THR A 1 102 ? -4.726 -2.201 7.168 1.00 96.06 102 THR A O 1
ATOM 786 N N . VAL A 1 103 ? -5.358 -3.485 5.415 1.00 96.81 103 VAL A N 1
ATOM 787 C CA . VAL A 1 103 ? -5.638 -2.429 4.449 1.00 96.81 103 VAL A CA 1
ATOM 788 C C . VAL A 1 103 ? -7.144 -2.342 4.245 1.00 96.81 103 VAL A C 1
ATOM 790 O O . VAL A 1 103 ? -7.819 -3.347 4.012 1.00 96.81 103 VAL A O 1
ATOM 793 N N . TYR A 1 104 ? -7.664 -1.126 4.320 1.00 96.12 104 TYR A N 1
ATOM 794 C CA . TYR A 1 104 ? -9.072 -0.816 4.144 1.00 96.12 104 TYR A CA 1
ATOM 795 C C . TYR A 1 104 ? -9.276 0.157 2.983 1.00 96.12 104 TYR A C 1
ATOM 797 O O . TYR A 1 104 ? -8.372 0.920 2.645 1.00 96.12 104 TYR A O 1
ATOM 805 N N . ALA A 1 105 ? -10.477 0.182 2.420 1.00 93.62 105 ALA A N 1
ATOM 806 C CA . ALA A 1 105 ? -10.932 1.203 1.489 1.00 93.62 105 ALA A CA 1
ATOM 807 C C . ALA A 1 105 ? -11.901 2.163 2.193 1.00 93.62 105 ALA A C 1
ATOM 809 O O . ALA A 1 105 ? -12.681 1.761 3.062 1.00 93.62 105 ALA A O 1
ATOM 810 N N . ILE A 1 106 ? -11.842 3.446 1.823 1.00 90.12 106 ILE A N 1
ATOM 811 C CA . ILE A 1 106 ? -12.816 4.453 2.285 1.00 90.12 106 ILE A CA 1
ATOM 812 C C . ILE A 1 106 ? -14.144 4.309 1.537 1.00 90.12 106 ILE A C 1
ATOM 814 O O . ILE A 1 106 ? -15.206 4.588 2.093 1.00 90.12 106 ILE A O 1
ATOM 818 N N . ASP A 1 107 ? -14.074 3.899 0.275 1.00 87.69 107 ASP A N 1
ATOM 819 C CA . ASP A 1 107 ? -15.212 3.712 -0.608 1.00 87.69 107 ASP A CA 1
ATOM 820 C C . ASP A 1 107 ? -14.856 2.746 -1.753 1.00 87.69 107 ASP A C 1
ATOM 822 O O . ASP A 1 107 ? -13.690 2.402 -1.970 1.00 87.69 107 ASP A O 1
ATOM 826 N N . ASP A 1 108 ? -15.872 2.349 -2.521 1.00 87.62 108 ASP A N 1
ATOM 827 C CA . ASP A 1 108 ? -15.743 1.435 -3.663 1.00 87.62 108 ASP A CA 1
ATOM 828 C C . ASP A 1 108 ? -14.853 1.971 -4.802 1.00 87.62 108 ASP A C 1
ATOM 830 O O . ASP A 1 108 ? -14.523 1.225 -5.725 1.00 87.62 108 ASP A O 1
ATOM 834 N N . SER A 1 109 ? -14.485 3.261 -4.801 1.00 89.06 109 SER A N 1
ATOM 835 C CA . SER A 1 109 ? -13.690 3.848 -5.886 1.00 89.06 109 SER A CA 1
ATOM 836 C C . SER A 1 109 ? -12.230 3.414 -5.855 1.00 89.06 109 SER A C 1
ATOM 838 O O . SER A 1 109 ? -11.542 3.597 -6.857 1.00 89.06 109 SER A O 1
ATOM 840 N N . MET A 1 110 ? -11.755 2.858 -4.731 1.00 91.94 110 MET A N 1
ATOM 841 C CA . MET A 1 110 ? -10.357 2.455 -4.543 1.00 91.94 110 MET A CA 1
ATOM 842 C C . MET A 1 110 ? -9.381 3.593 -4.888 1.00 91.94 110 MET A C 1
ATOM 844 O O . MET A 1 110 ? -8.303 3.364 -5.416 1.00 91.94 110 MET A O 1
ATOM 848 N N . THR A 1 111 ? -9.761 4.847 -4.622 1.00 93.69 111 THR A N 1
ATOM 849 C CA . THR A 1 111 ? -8.885 6.018 -4.824 1.00 93.69 111 THR A CA 1
ATOM 850 C C . THR A 1 111 ? -8.071 6.351 -3.580 1.00 93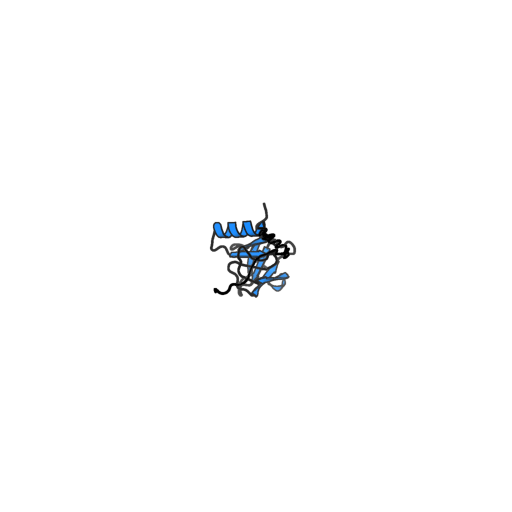.69 111 THR A C 1
ATOM 852 O O . THR A 1 111 ? -7.047 7.029 -3.656 1.00 93.69 111 THR A O 1
ATOM 855 N N . THR A 1 112 ? -8.522 5.891 -2.413 1.00 94.88 112 THR A N 1
ATOM 856 C CA . THR A 1 112 ? -7.802 6.010 -1.148 1.00 94.88 112 THR A CA 1
ATOM 857 C C . THR A 1 112 ? -7.884 4.695 -0.388 1.00 94.88 112 THR A C 1
ATOM 859 O O . THR A 1 112 ? -8.977 4.204 -0.094 1.00 94.88 112 THR A O 1
ATOM 862 N N . LEU A 1 113 ? -6.717 4.171 -0.030 1.00 96.19 113 LEU A N 1
ATOM 863 C CA . LEU A 1 113 ? -6.572 3.090 0.931 1.00 96.19 113 LEU A CA 1
ATOM 864 C C . LEU A 1 113 ? -6.221 3.657 2.301 1.00 96.19 113 LEU A C 1
ATOM 866 O O . LEU A 1 113 ? -5.673 4.751 2.431 1.00 96.19 113 LEU A O 1
ATOM 870 N N . VAL A 1 114 ? -6.561 2.910 3.338 1.00 96.31 114 VAL A N 1
ATOM 871 C CA . VAL A 1 114 ? -6.313 3.281 4.725 1.00 96.31 114 VAL A CA 1
ATOM 872 C C . VAL A 1 114 ? -5.654 2.120 5.433 1.00 96.31 114 VAL A C 1
ATOM 874 O O . VAL A 1 114 ? -6.091 0.979 5.299 1.00 96.31 114 VAL A O 1
ATOM 877 N N . VAL A 1 115 ? -4.630 2.412 6.226 1.00 95.38 115 VAL A N 1
ATOM 878 C CA . VAL A 1 115 ? -3.957 1.413 7.056 1.00 95.38 115 VAL A CA 1
ATOM 879 C C . VAL A 1 115 ? -4.025 1.824 8.511 1.00 95.38 115 VAL A C 1
ATOM 881 O O . VAL A 1 115 ? -3.800 2.978 8.876 1.00 95.38 115 VAL A O 1
ATOM 884 N N . ASP A 1 116 ? -4.353 0.850 9.350 1.00 90.38 116 ASP A N 1
ATOM 885 C CA . ASP A 1 116 ? -4.331 0.998 10.794 1.00 90.38 116 ASP A CA 1
ATOM 886 C C . ASP A 1 116 ? -2.921 0.770 11.342 1.00 90.38 116 ASP A C 1
ATOM 888 O O . ASP A 1 116 ? -2.424 -0.357 11.344 1.00 90.38 116 ASP A O 1
ATOM 892 N N . GLN A 1 117 ? -2.305 1.827 11.868 1.00 85.94 117 GLN A N 1
ATOM 893 C CA . GLN A 1 117 ? -1.012 1.765 12.555 1.00 85.94 117 GLN A CA 1
ATOM 894 C C . GLN A 1 117 ? -1.174 1.925 14.075 1.00 85.94 117 GLN A C 1
ATOM 896 O O . GLN A 1 117 ? -0.452 2.661 14.752 1.00 85.94 117 GLN A O 1
ATOM 901 N N . GLY A 1 118 ? -2.165 1.231 14.636 1.00 81.69 118 GLY A N 1
ATOM 902 C CA . GLY A 1 118 ? -2.423 1.125 16.070 1.00 81.69 118 GLY A CA 1
ATOM 903 C C . GLY A 1 118 ? -3.211 2.309 16.623 1.00 81.69 118 GLY A C 1
ATOM 904 O O . GLY A 1 118 ? -4.358 2.141 17.041 1.00 81.69 118 GLY A O 1
ATOM 905 N N . ASN A 1 119 ? -2.602 3.497 16.627 1.00 79.81 119 ASN A N 1
ATOM 906 C CA . ASN A 1 119 ? -3.198 4.716 17.195 1.00 79.81 119 ASN A CA 1
ATOM 907 C C . ASN A 1 119 ? -3.737 5.686 16.141 1.00 79.81 119 ASN A C 1
ATOM 909 O O . ASN A 1 119 ? -4.460 6.618 16.490 1.00 79.81 119 ASN A O 1
ATOM 913 N N . GLU A 1 120 ? -3.380 5.482 14.878 1.00 87.06 120 GLU A N 1
ATOM 914 C CA . GLU A 1 120 ? -3.701 6.388 13.786 1.00 87.06 120 GLU A CA 1
ATOM 915 C C . GLU A 1 120 ? -4.072 5.598 12.533 1.00 87.06 120 GLU A C 1
ATOM 917 O O . GLU A 1 120 ? -3.513 4.531 12.261 1.00 87.06 120 GLU A O 1
ATOM 922 N N . LEU A 1 121 ? -5.030 6.141 11.784 1.00 91.25 121 LEU A N 1
ATOM 923 C CA . LEU A 1 121 ? -5.331 5.708 10.430 1.00 91.25 121 LEU A CA 1
ATOM 924 C C . LEU A 1 121 ? -4.515 6.553 9.458 1.00 91.25 121 LEU A C 1
ATOM 926 O O . LEU A 1 121 ? -4.658 7.773 9.438 1.00 91.25 121 LEU A O 1
ATOM 930 N N . LYS A 1 122 ? -3.684 5.898 8.651 1.00 94.12 122 LYS A N 1
ATOM 931 C CA . LYS A 1 122 ? -2.887 6.541 7.605 1.00 94.12 122 LYS A CA 1
ATOM 932 C C . LYS A 1 122 ? -3.569 6.367 6.256 1.00 94.12 122 LYS A C 1
ATOM 934 O O . LYS A 1 122 ? -3.973 5.254 5.924 1.00 94.12 122 LYS A O 1
ATOM 939 N N . ALA A 1 123 ? -3.703 7.452 5.498 1.00 95.62 123 ALA A N 1
ATOM 940 C CA . ALA A 1 123 ? -4.288 7.438 4.161 1.00 95.62 123 ALA A CA 1
ATOM 941 C C . ALA A 1 123 ? -3.207 7.256 3.090 1.00 95.62 123 ALA A C 1
ATOM 943 O O . ALA A 1 123 ? -2.174 7.917 3.140 1.00 95.62 123 ALA A O 1
ATOM 944 N N . TYR A 1 124 ? -3.485 6.422 2.095 1.00 97.06 124 TYR A N 1
ATOM 945 C CA . TYR A 1 124 ? -2.656 6.215 0.913 1.00 97.06 124 TYR A CA 1
ATOM 946 C C . TYR A 1 124 ? -3.489 6.537 -0.327 1.00 97.06 124 TYR A C 1
ATOM 948 O O . TYR A 1 124 ? -4.557 5.957 -0.525 1.00 97.06 124 TYR A O 1
ATOM 956 N N . GLU A 1 125 ? -3.035 7.475 -1.149 1.00 96.62 125 GLU A N 1
ATOM 957 C CA . GLU A 1 125 ? -3.783 7.975 -2.306 1.00 96.62 125 GLU A CA 1
ATOM 958 C C . GLU A 1 125 ? -3.248 7.373 -3.600 1.00 96.62 125 GLU A C 1
ATOM 960 O O . GLU A 1 125 ? -2.037 7.334 -3.822 1.00 96.62 125 GLU A O 1
ATOM 965 N N . ALA A 1 126 ? -4.161 6.898 -4.449 1.00 96.38 126 ALA A N 1
ATOM 966 C CA . ALA A 1 126 ? -3.812 6.314 -5.735 1.00 96.38 126 ALA A CA 1
ATOM 967 C C . ALA A 1 126 ? -3.133 7.354 -6.638 1.00 96.38 126 ALA A C 1
ATOM 969 O O . ALA A 1 126 ? -3.659 8.453 -6.839 1.00 96.38 126 ALA A O 1
ATOM 970 N N . ILE A 1 127 ? -2.001 6.986 -7.233 1.00 94.88 127 ILE A N 1
ATOM 971 C CA . ILE A 1 127 ? -1.408 7.729 -8.341 1.00 94.88 127 ILE A CA 1
ATOM 972 C C . ILE A 1 127 ? -2.174 7.340 -9.612 1.00 94.88 127 ILE A C 1
ATOM 974 O O . ILE A 1 127 ? -2.153 6.168 -9.992 1.00 94.88 127 ILE A O 1
ATOM 978 N N . PRO A 1 128 ? -2.867 8.283 -10.274 1.00 82.94 128 PRO A N 1
ATOM 979 C CA . PRO A 1 128 ? -3.569 7.988 -11.513 1.00 82.94 128 PRO A CA 1
ATOM 980 C C . PRO A 1 128 ? -2.578 7.660 -12.632 1.00 82.94 128 PRO A C 1
ATOM 982 O O . PRO A 1 128 ? -1.548 8.320 -12.776 1.00 82.94 128 PRO A O 1
ATOM 985 N N . GLU A 1 129 ? -2.933 6.688 -13.469 1.00 74.50 129 GLU A N 1
ATOM 986 C CA . GLU A 1 129 ? -2.275 6.506 -14.760 1.00 74.50 129 GLU A CA 1
ATOM 987 C C . GLU A 1 129 ? -2.582 7.724 -15.651 1.00 74.50 129 GLU A C 1
ATOM 989 O O . GLU A 1 129 ? -3.738 8.151 -15.756 1.00 74.50 129 GLU A O 1
ATOM 994 N N . GLY A 1 130 ? -1.537 8.329 -16.222 1.00 53.12 130 GLY A N 1
ATOM 995 C CA . GLY A 1 130 ? -1.620 9.540 -17.051 1.00 53.12 130 GLY A CA 1
ATOM 996 C C . GLY A 1 130 ? -2.126 9.304 -18.468 1.00 53.12 130 GLY A C 1
ATOM 997 O O . GLY A 1 130 ? -1.771 8.264 -19.066 1.00 53.12 130 GLY A O 1
#

Radius of gyration: 28.39 Å; Cα contacts (8 Å, |Δi|>4): 196; chains: 1; bounding box: 71×82×58 Å

Nearest PDB structures (foldseek):
  6biq-assembly4_C  TM=3.034E-01  e=5.088E+00  Trichomonas vaginalis
  6ap4-assembly5_I  TM=2.459E-01  e=5.385E+00  Acinetobacter baumannii
  6bio-assembly1_A  TM=2.140E-01  e=8.013E+00  Trichomonas vaginalis

Mean predicted aligned error: 12.0 Å

pLDDT: mean 82.25, std 19.22, range [41.0, 98.25]

Secondary structure (DSSP, 8-state):
--------------------------------HHHHHHHHHHHH-TT--EEEETTEEEEE-TT------GGGSEEEEE--EE--TT--TTS-EESSSPTT-EEEESSTT-SEEEEE-SS-EEEEEEPPP-

Organism: Salipaludibacillus agaradhaerens (NCBI:txid76935)

Sequence (130 aa):
MKKTLLVSCLILGLLVGCNTGNTKTDEGVTITTGQIIAEEQLDLNSEVDFIFYNDVVYVLSEEKELELTKEKLDEVGKIETQYTSEVDNSLLSATKLDEGSTVYAIDDSMTTLVVDQGNELKAYEAIPEG

Solvent-accessible surface area (backbone atoms only — not comparable to full-atom values): 8176 Å² total; per-residue (Å²): 135,86,83,90,83,84,85,87,78,86,85,85,85,76,84,72,79,78,76,82,69,81,74,72,73,75,77,70,79,78,81,48,70,24,54,52,51,49,51,51,46,41,74,76,34,80,82,58,47,37,38,40,42,74,52,38,33,20,38,60,39,90,85,54,80,67,99,70,58,75,91,72,42,48,79,75,49,43,28,70,38,70,60,54,98,82,57,62,46,83,43,37,20,17,67,71,62,58,69,64,41,49,33,24,25,75,52,96,79,67,52,38,39,34,34,66,69,88,86,48,68,46,37,21,39,49,60,76,89,130